Protein AF-A0A849QPM0-F1 (afdb_monomer_lite)

Radius of gyration: 14.93 Å; chains: 1; bounding box: 32×18×38 Å

Foldseek 3Di:
DQPPPLLVVLCVLVVVVDPDAAEEEDEPLRDDPVSVVSCVSSRYDYYHYDDPPPDPVVCVVVPPPDDDDD

pLDDT: mean 78.99, std 19.31, range [38.44, 96.94]

Sequence (70 aa):
MSNTRANEICDRIIGANLDISWSCSAHANTIDYKLANTLKTAGCHDIFIGAESGSQRILDFIGKSTTLAS

Structure (mmCIF, N/CA/C/O backbone):
data_AF-A0A849QPM0-F1
#
_entry.id   AF-A0A849QPM0-F1
#
loop_
_atom_site.group_PDB
_atom_site.id
_atom_site.type_symbol
_atom_site.label_atom_id
_atom_site.label_alt_id
_atom_site.label_comp_id
_atom_site.label_asym_id
_atom_site.label_entity_id
_atom_site.label_seq_id
_atom_site.pdbx_PDB_ins_code
_atom_site.Cartn_x
_atom_site.Cartn_y
_atom_site.Cartn_z
_atom_site.occupancy
_atom_site.B_iso_or_equiv
_atom_site.auth_seq_id
_atom_site.auth_comp_id
_atom_site.auth_asym_id
_atom_site.auth_atom_id
_atom_site.pdbx_PDB_model_num
ATOM 1 N N . MET A 1 1 ? 6.741 0.008 15.361 1.00 38.44 1 MET A N 1
ATOM 2 C CA . MET A 1 1 ? 7.552 -0.781 14.408 1.00 38.44 1 MET A CA 1
ATOM 3 C C . MET A 1 1 ? 6.748 -0.882 13.119 1.00 38.44 1 MET A C 1
ATOM 5 O O . MET A 1 1 ? 5.790 -1.638 13.076 1.00 38.44 1 MET A O 1
ATOM 9 N N . SER A 1 2 ? 7.012 -0.009 12.143 1.00 44.66 2 SER A N 1
ATOM 10 C CA . SER A 1 2 ? 6.221 0.085 10.905 1.00 44.66 2 SER A CA 1
ATOM 11 C C . SER A 1 2 ? 6.401 -1.177 10.061 1.00 44.66 2 SER A C 1
ATOM 13 O O . SER A 1 2 ? 7.542 -1.520 9.783 1.00 44.66 2 SER A O 1
ATOM 15 N N . ASN A 1 3 ? 5.298 -1.825 9.671 1.00 58.75 3 ASN A N 1
ATOM 16 C CA . ASN A 1 3 ? 5.157 -2.989 8.776 1.00 58.75 3 ASN A CA 1
ATOM 17 C C . ASN A 1 3 ? 6.379 -3.330 7.885 1.00 58.75 3 ASN A C 1
ATOM 19 O O . ASN A 1 3 ? 6.367 -3.099 6.673 1.00 58.75 3 ASN A O 1
ATOM 23 N N . THR A 1 4 ? 7.429 -3.917 8.469 1.00 75.50 4 THR A N 1
ATOM 24 C CA . THR A 1 4 ? 8.702 -4.186 7.778 1.00 75.50 4 THR A CA 1
ATOM 25 C C . THR A 1 4 ? 8.502 -5.165 6.624 1.00 75.50 4 THR A C 1
ATOM 27 O O . THR A 1 4 ? 8.977 -4.932 5.520 1.00 75.50 4 THR A O 1
ATOM 30 N N . ARG A 1 5 ? 7.671 -6.193 6.831 1.00 87.38 5 ARG A N 1
ATOM 31 C CA . ARG A 1 5 ? 7.409 -7.240 5.836 1.00 87.38 5 ARG A CA 1
ATOM 32 C C . ARG A 1 5 ? 6.709 -6.734 4.570 1.00 87.38 5 ARG A C 1
ATOM 34 O O . ARG A 1 5 ? 7.018 -7.206 3.484 1.00 87.38 5 ARG A O 1
ATOM 41 N N . ALA A 1 6 ? 5.760 -5.801 4.688 1.00 89.69 6 ALA A N 1
ATOM 42 C CA . ALA A 1 6 ? 5.067 -5.256 3.517 1.00 89.69 6 ALA A CA 1
ATOM 43 C C . ALA A 1 6 ? 6.032 -4.456 2.630 1.00 89.69 6 ALA A C 1
ATOM 45 O O . ALA A 1 6 ? 6.017 -4.613 1.411 1.00 89.69 6 ALA A O 1
ATOM 46 N N . ASN A 1 7 ? 6.914 -3.665 3.253 1.00 90.69 7 ASN A N 1
ATOM 47 C CA . ASN A 1 7 ? 7.962 -2.938 2.541 1.00 90.69 7 ASN A CA 1
ATOM 48 C C . ASN A 1 7 ? 8.964 -3.903 1.894 1.00 90.69 7 ASN A C 1
ATOM 50 O O . ASN A 1 7 ? 9.214 -3.779 0.706 1.00 90.69 7 ASN A O 1
ATOM 54 N N . GLU A 1 8 ? 9.431 -4.934 2.606 1.00 94.50 8 GLU A N 1
ATOM 55 C CA . GLU A 1 8 ? 10.349 -5.939 2.042 1.00 94.50 8 GLU A CA 1
ATOM 56 C C . GLU A 1 8 ? 9.775 -6.667 0.817 1.00 94.50 8 GLU A C 1
ATOM 58 O O . GLU A 1 8 ? 10.504 -6.968 -0.128 1.00 94.50 8 GLU A O 1
ATOM 63 N N . ILE A 1 9 ? 8.47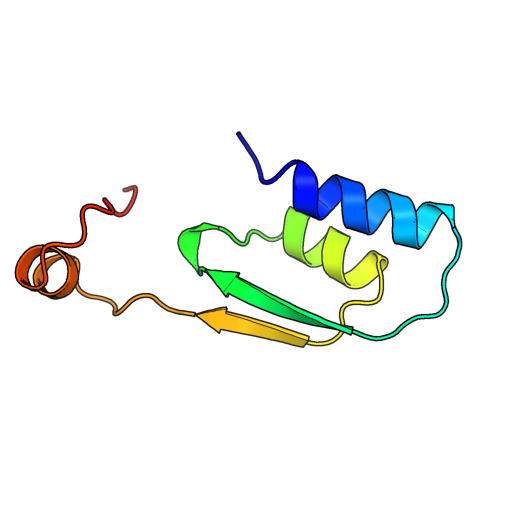5 -6.976 0.820 1.00 94.12 9 ILE A N 1
ATOM 64 C CA . ILE A 1 9 ? 7.808 -7.580 -0.340 1.00 94.12 9 ILE A CA 1
ATOM 65 C C . ILE A 1 9 ? 7.793 -6.591 -1.509 1.00 94.12 9 ILE A C 1
ATOM 67 O O . ILE A 1 9 ? 8.157 -6.966 -2.621 1.00 94.12 9 ILE A O 1
ATOM 71 N N . CYS A 1 10 ? 7.423 -5.334 -1.257 1.00 95.00 10 CYS A N 1
ATOM 72 C CA . CYS A 1 10 ? 7.410 -4.293 -2.283 1.00 95.00 10 CYS A CA 1
ATOM 73 C C . CYS A 1 10 ? 8.807 -4.051 -2.865 1.00 95.00 10 CYS A C 1
ATOM 75 O O . CYS A 1 10 ? 8.960 -4.029 -4.083 1.00 95.00 10 CYS A O 1
ATOM 77 N N . ASP A 1 11 ? 9.830 -3.963 -2.015 1.00 94.94 11 ASP A N 1
ATOM 78 C CA . ASP A 1 11 ? 11.224 -3.778 -2.423 1.00 94.94 11 ASP A CA 1
ATOM 79 C C . ASP A 1 11 ? 11.704 -4.936 -3.305 1.00 94.94 11 ASP A C 1
ATOM 81 O O . ASP A 1 11 ? 12.410 -4.720 -4.289 1.00 94.94 11 ASP A O 1
ATOM 85 N N . ARG A 1 12 ? 11.286 -6.173 -3.006 1.00 96.12 12 ARG A N 1
ATOM 86 C CA . ARG A 1 12 ? 11.595 -7.345 -3.841 1.00 96.12 12 ARG A CA 1
ATOM 87 C C . ARG A 1 12 ? 10.867 -7.315 -5.181 1.00 96.12 12 ARG A C 1
ATOM 89 O O . ARG A 1 12 ? 11.480 -7.673 -6.180 1.00 96.12 12 ARG A O 1
ATOM 96 N N . ILE A 1 13 ? 9.600 -6.901 -5.215 1.00 96.62 13 ILE A N 1
ATOM 97 C CA . ILE A 1 13 ? 8.830 -6.776 -6.464 1.00 96.62 13 ILE A CA 1
ATOM 98 C C . ILE A 1 13 ? 9.471 -5.723 -7.374 1.00 96.62 13 ILE A C 1
ATOM 100 O O . ILE A 1 13 ? 9.746 -6.003 -8.542 1.00 96.62 13 ILE A O 1
ATOM 104 N N . ILE A 1 14 ? 9.772 -4.549 -6.814 1.00 95.25 14 ILE A N 1
ATOM 105 C CA . ILE A 1 14 ? 10.411 -3.435 -7.522 1.00 95.25 14 ILE A CA 1
ATOM 106 C C . ILE A 1 14 ? 11.818 -3.836 -7.977 1.00 95.25 14 ILE A C 1
ATOM 108 O O . ILE A 1 14 ? 12.163 -3.671 -9.144 1.00 95.25 14 ILE A O 1
ATOM 112 N N . GLY A 1 15 ? 12.626 -4.409 -7.080 1.00 96.94 15 GLY A N 1
ATOM 113 C CA . GLY A 1 15 ? 14.002 -4.815 -7.372 1.00 96.94 15 GLY A CA 1
ATOM 114 C C . GLY A 1 15 ? 14.108 -5.946 -8.397 1.00 96.94 15 GLY A C 1
ATOM 115 O O . GLY A 1 15 ? 15.088 -6.010 -9.135 1.00 96.94 15 GLY A O 1
ATOM 116 N N . ALA A 1 16 ? 13.098 -6.814 -8.480 1.00 96.81 16 ALA A N 1
ATOM 117 C CA . ALA A 1 16 ? 12.999 -7.843 -9.511 1.00 96.81 16 ALA A CA 1
ATOM 118 C C . ALA A 1 16 ? 12.362 -7.337 -10.821 1.00 96.81 16 ALA A C 1
ATOM 120 O O . ALA A 1 16 ? 12.275 -8.109 -11.774 1.00 96.81 16 ALA A O 1
ATOM 121 N N . ASN A 1 17 ? 11.940 -6.065 -10.881 1.00 95.50 17 ASN A N 1
ATOM 122 C CA . ASN A 1 17 ? 11.269 -5.441 -12.024 1.00 95.50 17 ASN A CA 1
ATOM 123 C C . ASN A 1 17 ? 10.100 -6.288 -12.559 1.00 95.50 17 ASN A C 1
ATOM 125 O O . ASN A 1 17 ? 9.977 -6.527 -13.762 1.00 95.50 17 ASN A O 1
ATOM 129 N N . LEU A 1 18 ? 9.279 -6.806 -11.642 1.00 95.25 18 LEU A N 1
ATOM 130 C CA . LEU A 1 18 ? 8.133 -7.633 -12.001 1.00 95.25 18 LEU A CA 1
ATOM 131 C C . LEU A 1 18 ? 6.997 -6.747 -12.516 1.00 95.25 18 LEU A C 1
ATOM 133 O O . LEU A 1 18 ? 6.502 -5.886 -11.793 1.00 95.25 18 LEU A O 1
ATOM 137 N N . ASP A 1 19 ? 6.552 -7.007 -13.742 1.00 93.00 19 ASP A N 1
ATOM 138 C CA . ASP A 1 19 ? 5.358 -6.387 -14.318 1.00 93.00 19 ASP A CA 1
ATOM 139 C C . ASP A 1 19 ? 4.105 -7.137 -13.844 1.00 93.00 19 ASP A C 1
ATOM 141 O O . ASP A 1 19 ? 3.575 -8.018 -14.525 1.00 93.00 19 ASP A O 1
ATOM 145 N N . ILE A 1 20 ? 3.701 -6.871 -12.599 1.00 94.06 20 ILE A N 1
ATOM 146 C CA . ILE A 1 20 ? 2.559 -7.524 -11.953 1.00 94.06 20 ILE A CA 1
ATOM 147 C C . ILE A 1 20 ? 1.583 -6.499 -11.385 1.00 94.06 20 ILE A C 1
ATOM 149 O O . ILE A 1 20 ? 1.967 -5.521 -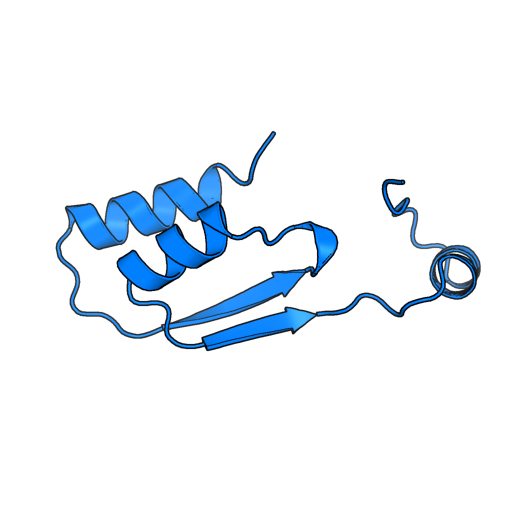10.749 1.00 94.06 20 ILE A O 1
ATOM 153 N N . SER A 1 21 ? 0.296 -6.779 -11.575 1.00 95.62 21 SER A N 1
ATOM 154 C CA . SER A 1 21 ? -0.814 -6.006 -11.026 1.00 95.62 21 SER A CA 1
ATOM 155 C C . SER A 1 21 ? -1.478 -6.808 -9.913 1.00 95.62 21 SER A C 1
ATOM 157 O O . SER A 1 21 ? -1.781 -7.991 -10.099 1.00 95.62 21 SER A O 1
ATOM 159 N N . TRP A 1 22 ? -1.670 -6.199 -8.746 1.00 96.94 22 TRP A N 1
ATOM 160 C CA . TRP A 1 22 ? -2.260 -6.878 -7.594 1.00 96.94 22 TRP A CA 1
ATOM 161 C C . TRP A 1 22 ? -3.069 -5.939 -6.700 1.00 96.94 22 TRP A C 1
ATOM 163 O O . TRP A 1 22 ? -2.980 -4.718 -6.783 1.00 96.94 22 TRP A O 1
ATOM 173 N N . SER A 1 23 ? -3.854 -6.534 -5.809 1.00 95.94 23 SER A N 1
ATOM 174 C CA . SER A 1 23 ? -4.639 -5.831 -4.798 1.00 95.94 23 SER A CA 1
ATOM 175 C C . SER A 1 23 ? -4.349 -6.399 -3.415 1.00 95.94 23 SER A C 1
ATOM 177 O O . SER A 1 23 ? -4.031 -7.587 -3.293 1.00 95.94 23 SER A O 1
ATOM 179 N N . CYS A 1 24 ? -4.520 -5.606 -2.361 1.00 93.62 24 CYS A N 1
ATOM 180 C CA . CYS A 1 24 ? -4.407 -6.099 -0.987 1.00 93.62 24 CYS A CA 1
ATOM 181 C C . CYS A 1 24 ? -5.494 -5.565 -0.063 1.00 93.62 24 CYS A C 1
ATOM 183 O O . CYS A 1 24 ? -6.239 -4.653 -0.405 1.00 93.62 24 CYS A O 1
ATOM 185 N N . SER A 1 25 ? -5.556 -6.116 1.146 1.00 91.38 25 SER A N 1
ATOM 186 C CA . SER A 1 25 ? -6.381 -5.586 2.228 1.00 91.38 25 SER A CA 1
ATOM 187 C C . SER A 1 25 ? -5.497 -5.044 3.342 1.00 91.38 25 SER A C 1
ATOM 189 O O . SER A 1 25 ? -4.460 -5.631 3.655 1.00 91.38 25 SER A O 1
ATOM 191 N N . ALA A 1 26 ? -5.910 -3.938 3.950 1.00 86.31 26 ALA A N 1
ATOM 192 C CA . ALA A 1 26 ? -5.219 -3.344 5.087 1.00 86.31 26 ALA A CA 1
ATOM 193 C C . ALA A 1 26 ? -6.222 -2.894 6.148 1.00 86.31 26 ALA A C 1
ATOM 195 O O . ALA A 1 26 ? -7.357 -2.532 5.840 1.00 86.31 26 ALA A O 1
ATOM 196 N N . HIS A 1 27 ? -5.795 -2.896 7.407 1.00 86.19 27 HIS A N 1
ATOM 197 C CA . HIS A 1 27 ? -6.580 -2.315 8.486 1.00 86.19 27 HIS A CA 1
ATOM 198 C C . HIS A 1 27 ? -6.402 -0.791 8.491 1.00 86.19 27 HIS A C 1
ATOM 200 O O . HIS A 1 27 ? -5.268 -0.319 8.353 1.00 86.19 27 HIS A O 1
ATOM 206 N N . ALA A 1 28 ? -7.478 -0.027 8.710 1.00 84.06 28 ALA A N 1
ATOM 207 C CA . ALA A 1 28 ? -7.444 1.442 8.700 1.00 84.06 28 ALA A CA 1
ATOM 208 C C . ALA A 1 28 ? -6.354 2.035 9.622 1.00 84.06 28 ALA A C 1
ATOM 210 O O . ALA A 1 28 ? -5.648 2.950 9.224 1.00 84.06 28 ALA A O 1
ATOM 211 N N . ASN A 1 29 ? -6.133 1.448 10.804 1.00 83.69 29 ASN A N 1
ATOM 212 C CA . ASN A 1 29 ? -5.091 1.894 11.751 1.00 83.69 29 ASN A CA 1
ATOM 213 C C . ASN A 1 29 ? -3.648 1.539 11.342 1.00 83.69 29 ASN A C 1
ATOM 215 O O . ASN A 1 29 ? -2.707 1.943 12.017 1.00 83.69 29 ASN A O 1
ATOM 219 N N . THR A 1 30 ? -3.457 0.711 10.312 1.00 81.75 30 THR A N 1
ATOM 220 C CA . THR A 1 30 ? -2.131 0.178 9.932 1.00 81.75 30 THR A CA 1
ATOM 221 C C . THR A 1 30 ? -1.617 0.715 8.605 1.00 81.75 30 THR A C 1
ATOM 223 O O . THR A 1 30 ? -0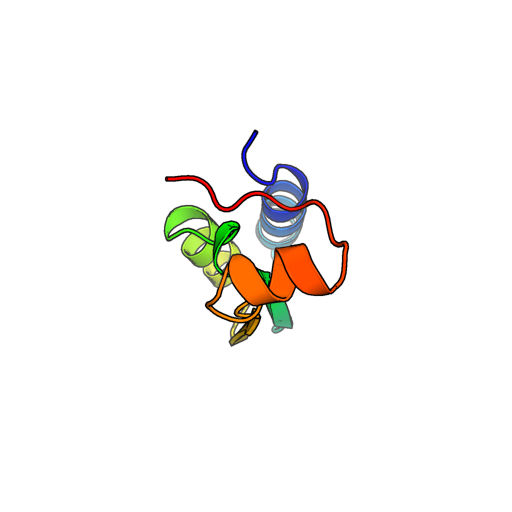.440 0.522 8.291 1.00 81.75 30 THR A O 1
ATOM 226 N N . ILE A 1 31 ? -2.489 1.358 7.826 1.00 86.19 31 ILE A N 1
ATOM 227 C CA . ILE A 1 31 ? -2.133 1.960 6.5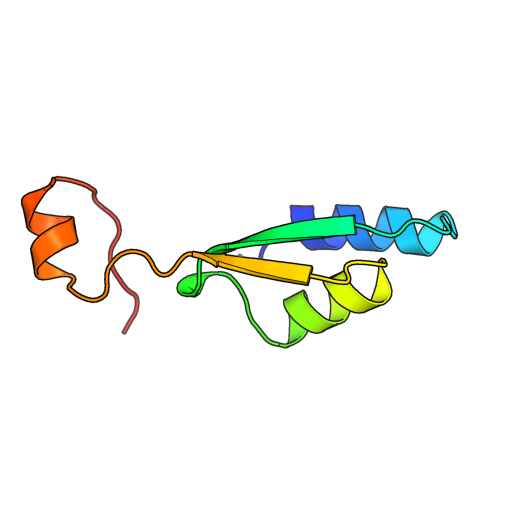51 1.00 86.19 31 ILE A CA 1
ATOM 228 C C . ILE A 1 31 ? -1.910 3.459 6.720 1.00 86.19 31 ILE A C 1
ATOM 230 O O . ILE A 1 31 ? -2.747 4.173 7.260 1.00 86.19 31 ILE A O 1
ATOM 234 N N . ASP A 1 32 ? -0.763 3.928 6.241 1.00 87.50 32 ASP A N 1
ATOM 235 C CA . ASP A 1 32 ? -0.418 5.340 6.158 1.00 87.50 32 ASP A CA 1
ATOM 236 C C . ASP A 1 32 ? -0.049 5.712 4.713 1.00 87.50 32 ASP A C 1
ATOM 238 O O . ASP A 1 32 ? 0.043 4.859 3.822 1.00 87.50 32 ASP A O 1
ATOM 242 N N . TYR A 1 33 ? 0.157 7.007 4.468 1.00 88.94 33 TYR A N 1
ATOM 243 C CA . TYR A 1 33 ? 0.495 7.513 3.137 1.00 88.94 33 TYR A CA 1
ATOM 244 C C . TYR A 1 33 ? 1.790 6.903 2.583 1.00 88.94 33 TYR A C 1
ATOM 246 O O . TYR A 1 33 ? 1.879 6.601 1.392 1.00 88.94 33 TYR A O 1
ATOM 254 N N . LYS A 1 34 ? 2.799 6.702 3.440 1.00 90.88 34 LYS A N 1
ATOM 255 C CA . LYS A 1 34 ? 4.100 6.174 3.018 1.00 90.88 34 LYS A CA 1
ATOM 256 C C . LYS A 1 34 ? 3.954 4.736 2.534 1.00 90.88 34 LYS A C 1
ATOM 258 O O . LYS A 1 34 ? 4.428 4.417 1.447 1.00 90.88 34 LYS A O 1
ATOM 263 N N . LEU A 1 35 ? 3.264 3.898 3.303 1.00 90.44 35 LEU A N 1
ATOM 264 C CA . LEU A 1 35 ? 2.980 2.519 2.935 1.00 90.44 35 LEU A CA 1
ATOM 265 C C . LEU A 1 35 ? 2.135 2.455 1.660 1.00 90.44 35 LEU A C 1
ATOM 267 O O . LEU A 1 35 ? 2.487 1.710 0.752 1.00 90.44 35 LEU A O 1
ATOM 271 N N . ALA A 1 36 ? 1.080 3.267 1.541 1.00 92.12 36 ALA A N 1
ATOM 272 C CA . ALA A 1 36 ? 0.257 3.318 0.330 1.00 92.12 36 ALA A CA 1
ATOM 273 C C . ALA A 1 36 ? 1.078 3.675 -0.925 1.00 92.12 36 ALA A C 1
ATOM 275 O O . ALA A 1 36 ? 0.910 3.058 -1.978 1.00 92.12 36 ALA A O 1
ATOM 276 N N . ASN A 1 37 ? 2.014 4.621 -0.809 1.00 93.94 37 ASN A N 1
ATOM 277 C CA . ASN A 1 37 ? 2.905 4.987 -1.909 1.00 93.94 37 ASN A CA 1
ATOM 278 C C . ASN A 1 37 ? 3.872 3.849 -2.286 1.00 93.94 37 ASN A C 1
ATOM 280 O O . ASN A 1 37 ? 4.095 3.596 -3.473 1.00 93.94 37 ASN A O 1
ATOM 284 N N . THR A 1 38 ? 4.416 3.140 -1.292 1.00 93.81 38 THR A N 1
ATOM 285 C CA . THR A 1 38 ? 5.258 1.957 -1.526 1.00 93.81 38 THR A CA 1
ATOM 286 C C . THR A 1 38 ? 4.472 0.857 -2.247 1.00 93.81 38 THR A C 1
ATOM 288 O O . THR A 1 38 ? 4.942 0.336 -3.257 1.00 93.81 38 THR A O 1
ATOM 291 N N . LEU A 1 39 ? 3.250 0.557 -1.789 1.00 94.88 39 LEU A N 1
ATOM 292 C CA . LEU A 1 39 ? 2.368 -0.445 -2.402 1.00 94.88 39 LEU A CA 1
ATOM 293 C C . LEU A 1 39 ? 2.071 -0.103 -3.870 1.00 94.88 39 LEU A C 1
ATOM 295 O O . LEU A 1 39 ? 2.201 -0.963 -4.739 1.00 94.88 39 LEU A O 1
ATOM 299 N N . LYS A 1 40 ? 1.738 1.161 -4.159 1.00 95.31 40 LYS A N 1
ATOM 300 C CA . LYS A 1 40 ? 1.480 1.638 -5.526 1.00 95.31 40 LYS A CA 1
ATOM 301 C C . LYS A 1 40 ? 2.693 1.463 -6.437 1.00 95.31 40 LYS A C 1
ATOM 303 O O . LYS A 1 40 ? 2.555 0.990 -7.561 1.00 95.31 40 LYS A O 1
ATOM 308 N N . THR A 1 41 ? 3.877 1.834 -5.952 1.00 94.88 41 THR A N 1
ATOM 309 C CA . THR A 1 41 ? 5.130 1.689 -6.716 1.00 94.88 41 THR A CA 1
ATOM 310 C C . THR A 1 41 ? 5.420 0.225 -7.046 1.00 94.88 41 THR A C 1
ATOM 312 O O . THR A 1 41 ? 5.937 -0.072 -8.115 1.00 94.88 41 THR A O 1
ATOM 315 N N . ALA A 1 42 ? 5.038 -0.692 -6.157 1.00 96.75 42 ALA A N 1
ATOM 316 C CA . ALA A 1 42 ? 5.187 -2.127 -6.355 1.00 96.75 42 ALA A CA 1
ATOM 317 C C . ALA A 1 42 ? 4.061 -2.777 -7.186 1.00 96.75 42 ALA A C 1
ATOM 319 O O . ALA A 1 42 ? 3.994 -4.002 -7.236 1.00 96.75 42 ALA A O 1
ATOM 320 N N . GLY A 1 43 ? 3.164 -2.008 -7.814 1.00 96.81 43 GLY A N 1
ATOM 321 C CA . GLY A 1 43 ? 2.112 -2.547 -8.688 1.00 96.81 43 GLY A CA 1
ATOM 322 C C . GLY A 1 43 ? 0.776 -2.854 -8.001 1.00 96.81 43 GLY A C 1
ATOM 323 O O . GLY A 1 43 ? -0.093 -3.483 -8.608 1.00 96.81 43 GLY A O 1
ATOM 324 N N . CYS A 1 44 ? 0.574 -2.409 -6.753 1.00 96.81 44 CYS A N 1
ATOM 325 C CA . CYS A 1 44 ? -0.733 -2.508 -6.105 1.00 96.81 44 CYS A CA 1
ATOM 326 C C . CYS A 1 44 ? -1.697 -1.453 -6.670 1.00 96.81 44 CYS A C 1
ATOM 328 O O . CYS A 1 44 ? -1.437 -0.252 -6.538 1.00 96.81 44 CYS A O 1
ATOM 330 N N . HIS A 1 45 ? -2.804 -1.884 -7.278 1.00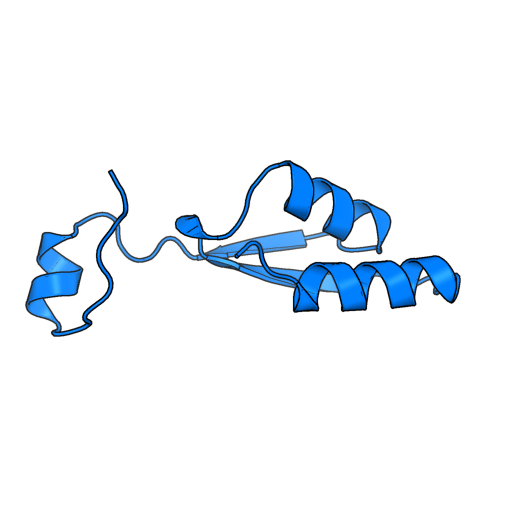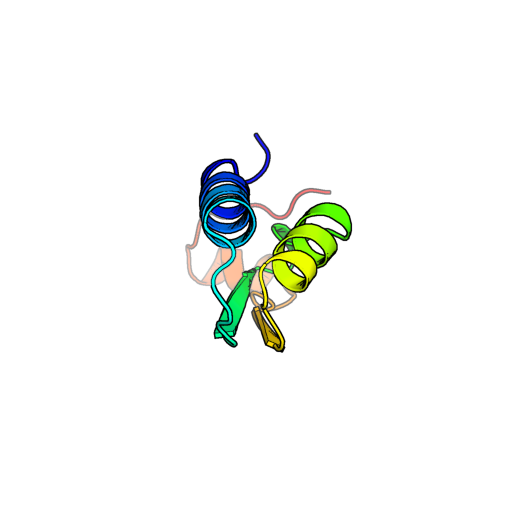 95.56 45 HIS A N 1
ATOM 331 C CA . HIS A 1 45 ? -3.797 -0.983 -7.877 1.00 95.56 45 HIS A CA 1
ATOM 332 C C . HIS A 1 45 ? -5.000 -0.714 -6.966 1.00 95.56 45 HIS A C 1
ATOM 334 O O . HIS A 1 45 ? -5.527 0.395 -6.997 1.00 95.56 45 HIS A O 1
ATOM 340 N N . ASP A 1 46 ? -5.383 -1.681 -6.125 1.00 94.94 46 ASP A N 1
ATOM 341 C CA . ASP A 1 46 ? -6.524 -1.569 -5.211 1.00 94.94 46 ASP A CA 1
ATOM 342 C C . ASP A 1 46 ? -6.159 -1.983 -3.784 1.00 94.94 46 ASP A C 1
ATOM 344 O O . ASP A 1 46 ? -5.552 -3.031 -3.543 1.00 94.94 46 ASP A O 1
ATOM 348 N N . ILE A 1 47 ? -6.595 -1.173 -2.815 1.00 92.56 47 ILE A N 1
ATOM 349 C CA . ILE A 1 47 ? -6.457 -1.473 -1.390 1.00 92.56 47 ILE A CA 1
ATOM 350 C C . ILE A 1 47 ? -7.837 -1.497 -0.741 1.00 92.56 47 ILE A C 1
ATOM 352 O O . ILE A 1 47 ? -8.503 -0.471 -0.608 1.00 92.56 47 ILE A O 1
ATOM 356 N N . PHE A 1 48 ? -8.243 -2.672 -0.273 1.00 90.94 48 PHE A N 1
ATOM 357 C CA . PHE A 1 48 ? -9.457 -2.851 0.512 1.00 90.94 48 PHE A CA 1
ATOM 358 C C . PHE A 1 48 ? -9.173 -2.498 1.970 1.00 90.94 48 PHE A C 1
ATOM 360 O O . PHE A 1 48 ? -8.512 -3.250 2.692 1.00 90.94 48 PHE A O 1
ATOM 367 N N . ILE A 1 49 ? -9.663 -1.342 2.411 1.00 87.31 49 ILE A N 1
ATOM 368 C CA . ILE A 1 49 ? -9.487 -0.907 3.794 1.00 87.31 49 ILE A CA 1
ATOM 369 C C . ILE A 1 49 ? -10.609 -1.488 4.649 1.00 87.31 49 ILE A C 1
ATOM 371 O O . ILE A 1 49 ? -11.776 -1.121 4.510 1.00 87.31 49 ILE A O 1
ATOM 375 N N . GLY A 1 50 ? -10.237 -2.382 5.561 1.00 82.81 50 GLY A N 1
ATOM 376 C CA . GLY A 1 50 ? -11.110 -2.814 6.640 1.00 82.81 50 GLY A CA 1
ATOM 377 C C . GLY A 1 50 ? -11.151 -1.740 7.721 1.00 82.81 50 GLY A C 1
ATOM 378 O O . GLY A 1 50 ? -10.149 -1.498 8.397 1.00 82.81 50 GLY A O 1
ATOM 379 N N . ALA A 1 51 ? -12.306 -1.100 7.891 1.00 67.25 51 ALA A N 1
ATOM 380 C CA . ALA A 1 51 ? -12.616 -0.400 9.126 1.00 67.25 51 ALA A CA 1
ATOM 381 C C . ALA A 1 51 ? -13.008 -1.467 10.151 1.00 67.25 51 ALA A C 1
ATOM 383 O O . ALA A 1 51 ? -14.087 -2.053 10.035 1.00 67.25 51 ALA A O 1
ATOM 384 N N . GLU A 1 52 ? -12.164 -1.759 11.142 1.00 61.75 52 GLU A N 1
ATOM 385 C CA . GLU A 1 52 ? -12.714 -2.422 12.322 1.00 61.75 52 GLU A CA 1
ATOM 386 C C . GLU A 1 52 ? -13.741 -1.473 12.923 1.00 61.75 52 GLU A C 1
ATOM 388 O O . GLU A 1 52 ? -13.464 -0.301 13.167 1.00 61.75 52 GLU A O 1
ATOM 393 N N . SER A 1 53 ? -14.973 -1.970 13.005 1.00 50.62 53 SER A N 1
ATOM 394 C CA . SER A 1 53 ? -16.181 -1.272 13.429 1.00 50.62 53 SER A CA 1
ATOM 395 C C . SER A 1 53 ? -15.895 -0.110 14.383 1.00 50.62 53 SER A C 1
ATOM 397 O O . SER A 1 53 ? -15.406 -0.323 15.491 1.00 50.62 53 SER A O 1
ATOM 399 N N . GLY A 1 54 ? -16.237 1.103 13.934 1.00 54.66 54 GLY A N 1
ATOM 400 C CA . GLY A 1 54 ? -16.064 2.390 14.613 1.00 54.66 54 GLY A CA 1
ATOM 401 C C . GLY A 1 54 ? -16.871 2.560 15.902 1.00 54.66 54 GLY A C 1
ATOM 402 O O . GLY A 1 54 ? -17.660 3.490 16.042 1.00 54.66 54 GLY A O 1
ATOM 403 N N . SER A 1 55 ? -16.657 1.679 16.872 1.00 55.16 55 SER A N 1
ATOM 404 C CA . SER A 1 55 ? -16.979 1.903 18.272 1.00 55.16 55 SER A CA 1
ATOM 405 C C . SER A 1 55 ? -16.086 0.997 19.111 1.00 55.16 55 SER A C 1
ATOM 407 O O . SER A 1 55 ? -16.301 -0.215 19.145 1.00 55.16 55 SER A O 1
ATOM 409 N N . GLN A 1 56 ? -15.120 1.584 19.825 1.00 56.06 56 GLN A N 1
ATOM 410 C CA . GLN A 1 56 ? -14.334 0.878 20.848 1.00 56.06 56 GLN A CA 1
ATOM 411 C C . GLN A 1 56 ? -15.257 0.059 21.773 1.00 56.06 56 GLN A C 1
ATOM 413 O O . GLN A 1 56 ? -14.963 -1.081 22.092 1.00 56.06 56 GLN A O 1
ATOM 418 N N . ARG A 1 57 ? -16.469 0.569 22.050 1.00 53.41 57 ARG A N 1
ATOM 419 C CA . ARG A 1 57 ? -17.525 -0.111 22.815 1.00 53.41 57 ARG A CA 1
ATOM 420 C C . ARG A 1 57 ? -17.966 -1.466 22.243 1.00 53.41 57 ARG A C 1
ATOM 422 O O . ARG A 1 57 ? -18.297 -2.350 23.023 1.00 53.41 57 ARG A O 1
ATOM 429 N N . ILE A 1 58 ? -18.032 -1.640 20.920 1.00 53.56 58 ILE A N 1
ATOM 430 C CA . ILE A 1 58 ? -18.421 -2.923 20.299 1.00 53.56 58 ILE A CA 1
ATOM 431 C C . ILE A 1 58 ? -17.241 -3.899 20.317 1.00 53.56 58 ILE A C 1
ATOM 433 O O . ILE A 1 58 ? -17.450 -5.078 20.587 1.00 53.56 58 ILE A O 1
ATOM 437 N N . LEU A 1 59 ? -16.015 -3.410 20.098 1.00 53.44 59 LEU A N 1
ATOM 438 C CA . LEU A 1 59 ? -14.787 -4.211 20.188 1.00 53.44 59 LEU A CA 1
ATOM 439 C C . LEU A 1 59 ? -14.556 -4.730 21.620 1.00 53.44 59 LEU A C 1
ATOM 441 O O . LEU A 1 59 ? -14.261 -5.914 21.805 1.00 53.44 59 LEU A O 1
ATOM 445 N N . ASP A 1 60 ? -14.812 -3.883 22.621 1.00 58.78 60 ASP A N 1
ATOM 446 C CA . ASP A 1 60 ? -14.778 -4.242 24.042 1.00 58.78 60 ASP A CA 1
ATOM 447 C C . ASP A 1 60 ? -15.897 -5.242 24.399 1.00 58.78 60 ASP A C 1
ATOM 449 O O . ASP A 1 60 ? -15.673 -6.178 25.166 1.00 58.78 60 ASP A O 1
ATOM 453 N N . PHE A 1 61 ? -17.095 -5.097 23.810 1.00 54.84 61 PHE A N 1
ATOM 454 C CA . PHE A 1 61 ? -18.243 -5.987 24.049 1.00 54.84 61 PHE A CA 1
ATOM 455 C C . PHE A 1 61 ? -18.037 -7.408 23.498 1.00 54.84 61 PHE A C 1
ATOM 457 O O . PHE A 1 61 ? -18.507 -8.370 24.101 1.00 54.84 61 PHE A O 1
ATOM 464 N N . ILE A 1 62 ? -17.321 -7.560 22.379 1.00 59.91 62 ILE A N 1
ATOM 465 C CA . ILE A 1 62 ? -17.030 -8.872 21.769 1.00 59.91 62 ILE A CA 1
ATOM 466 C C . ILE A 1 62 ? -15.734 -9.521 22.289 1.00 59.91 62 ILE A C 1
ATOM 468 O O . ILE A 1 62 ? -15.349 -10.582 21.800 1.00 59.91 62 ILE A O 1
ATOM 472 N N . GLY A 1 63 ? -15.050 -8.907 23.262 1.00 51.47 63 GLY A N 1
ATOM 473 C CA . GLY A 1 63 ? -13.865 -9.481 23.909 1.00 51.47 63 GLY A CA 1
ATOM 474 C C . GLY A 1 63 ? -12.601 -9.517 23.042 1.00 51.47 63 GLY A C 1
ATOM 475 O O . GLY A 1 63 ? -11.686 -10.289 23.333 1.00 51.47 63 GLY A O 1
ATOM 476 N N . LYS A 1 64 ? -12.517 -8.702 21.982 1.00 45.53 64 LYS A N 1
ATOM 477 C CA . LYS A 1 64 ? -11.287 -8.554 21.190 1.00 45.53 64 LYS A CA 1
ATOM 478 C C . LYS A 1 64 ? -10.431 -7.438 21.785 1.00 45.53 64 LYS A C 1
ATOM 480 O O . LYS A 1 64 ? -10.724 -6.261 21.621 1.00 45.53 64 LYS A O 1
ATOM 485 N N . SER A 1 65 ? -9.351 -7.812 22.468 1.00 44.62 65 SER A N 1
ATOM 486 C CA . SER A 1 65 ? -8.363 -6.885 23.032 1.00 44.62 65 SER A CA 1
ATOM 487 C C . SER A 1 65 ? -7.534 -6.209 21.934 1.00 44.62 65 SER A C 1
ATOM 489 O O . SER A 1 65 ? -6.396 -6.593 21.664 1.00 44.62 65 SER A O 1
ATOM 491 N N . THR A 1 66 ? -8.089 -5.206 21.263 1.00 56.84 66 THR A N 1
ATOM 492 C CA . THR A 1 66 ? -7.305 -4.310 20.406 1.00 56.84 66 THR A CA 1
ATOM 493 C C . THR A 1 66 ? -7.678 -2.873 20.739 1.00 56.84 66 THR A C 1
ATOM 495 O O . THR A 1 66 ? -8.784 -2.412 20.470 1.00 56.84 66 THR A O 1
ATOM 498 N N . THR A 1 67 ? -6.755 -2.190 21.413 1.00 45.44 67 THR A N 1
ATOM 499 C CA . THR A 1 67 ? -6.908 -0.804 21.858 1.00 45.44 67 THR A CA 1
ATOM 500 C C . THR A 1 67 ? -6.664 0.133 20.678 1.00 45.44 67 THR A C 1
ATOM 502 O O . THR A 1 67 ? -5.598 0.075 20.060 1.00 45.44 67 THR A O 1
ATOM 505 N N . LEU A 1 68 ? -7.631 0.997 20.358 1.00 53.34 68 LEU A N 1
ATOM 506 C CA . LEU A 1 68 ? -7.436 2.090 19.405 1.00 53.34 68 LEU A CA 1
ATOM 507 C C . LEU A 1 68 ? -6.447 3.106 20.005 1.00 53.34 68 LEU A C 1
ATOM 509 O O . LEU A 1 68 ? -6.618 3.549 21.140 1.00 53.34 68 LEU A O 1
ATOM 513 N N . ALA A 1 69 ? -5.390 3.443 19.264 1.00 49.47 69 ALA A N 1
ATOM 514 C CA . ALA A 1 69 ? -4.449 4.485 19.662 1.00 49.47 69 ALA A CA 1
ATOM 515 C C . ALA A 1 69 ? -5.110 5.864 19.503 1.00 49.47 69 ALA A C 1
ATOM 517 O O . ALA A 1 69 ? -5.713 6.144 18.467 1.00 49.47 69 ALA A O 1
ATOM 518 N N . SER A 1 70 ? -5.007 6.665 20.566 1.00 40.84 70 SER A N 1
ATOM 519 C CA . SER A 1 70 ? -5.414 8.073 20.679 1.00 40.84 70 SER A CA 1
ATOM 520 C C . SER A 1 70 ? -4.719 8.989 19.683 1.00 40.84 70 SER A C 1
ATOM 522 O O . SER A 1 70 ? -3.495 8.780 19.505 1.00 40.84 70 SER A O 1
#

Secondary structure (DSSP, 8-state):
---HHHHHHHHHHHHTT----EEEEEETTT--HHHHHHHHHTTEEEEEEE---S-HHHHHHTT---PPP-